Protein AF-A0A928J6I0-F1 (afdb_monomer_lite)

Structure (mmCIF, N/CA/C/O backbone):
data_AF-A0A928J6I0-F1
#
_entry.id   AF-A0A928J6I0-F1
#
loop_
_atom_site.group_PDB
_atom_site.id
_atom_site.type_symbol
_atom_site.label_atom_id
_atom_site.label_alt_id
_atom_site.label_comp_id
_atom_site.label_asym_id
_atom_site.label_entity_id
_atom_site.label_seq_id
_atom_site.pdbx_PDB_ins_code
_atom_site.Cartn_x
_atom_site.Cartn_y
_atom_site.Cartn_z
_atom_site.occupancy
_atom_site.B_iso_or_equiv
_atom_site.auth_seq_id
_atom_site.auth_comp_id
_atom_site.auth_asym_id
_atom_site.auth_atom_id
_atom_site.pdbx_PDB_model_num
ATOM 1 N N . MET A 1 1 ? 17.537 -1.654 -5.945 1.00 69.94 1 MET A N 1
ATOM 2 C CA . MET A 1 1 ? 17.212 -0.900 -4.718 1.00 69.94 1 MET A CA 1
ATOM 3 C C . MET A 1 1 ? 15.700 -0.817 -4.625 1.00 69.94 1 MET A C 1
ATOM 5 O O . MET A 1 1 ? 15.089 -0.374 -5.593 1.00 69.94 1 MET A O 1
ATOM 9 N N . ALA A 1 2 ? 15.105 -1.333 -3.550 1.00 84.06 2 ALA A N 1
ATOM 10 C CA . ALA A 1 2 ? 13.672 -1.182 -3.313 1.00 84.06 2 ALA A CA 1
ATOM 11 C C . ALA A 1 2 ? 13.398 0.222 -2.756 1.00 84.06 2 ALA A C 1
ATOM 13 O O . ALA A 1 2 ? 14.225 0.759 -2.019 1.00 84.06 2 ALA A O 1
ATOM 14 N N . LYS A 1 3 ? 12.272 0.821 -3.138 1.00 89.81 3 LYS A N 1
ATOM 15 C CA . LYS A 1 3 ? 11.778 2.078 -2.577 1.00 89.81 3 LYS A CA 1
ATOM 16 C C . LYS A 1 3 ? 10.630 1.791 -1.622 1.00 89.81 3 LYS A C 1
ATOM 18 O O . LYS A 1 3 ? 9.838 0.889 -1.885 1.00 89.81 3 LYS A O 1
ATOM 23 N N . LYS A 1 4 ? 10.553 2.570 -0.546 1.00 93.12 4 LYS A N 1
ATOM 24 C CA . LYS A 1 4 ? 9.495 2.494 0.456 1.00 93.12 4 LYS A CA 1
ATOM 25 C C . LYS A 1 4 ? 8.659 3.771 0.409 1.00 93.12 4 LYS A C 1
ATOM 27 O O . LYS A 1 4 ? 9.233 4.853 0.332 1.00 93.12 4 LYS A O 1
ATOM 32 N N . TYR A 1 5 ? 7.344 3.619 0.460 1.00 92.62 5 TYR A N 1
ATOM 33 C CA . TYR A 1 5 ? 6.352 4.687 0.507 1.00 92.62 5 TYR A CA 1
ATOM 34 C C . TYR A 1 5 ? 5.381 4.400 1.648 1.00 92.62 5 TYR A C 1
ATOM 36 O O . TYR A 1 5 ? 5.075 3.232 1.896 1.00 92.62 5 TYR A O 1
ATOM 44 N N . THR A 1 6 ? 4.905 5.443 2.320 1.00 94.25 6 THR A N 1
ATOM 45 C CA . THR A 1 6 ? 3.980 5.314 3.448 1.00 94.25 6 THR A CA 1
ATOM 46 C C . THR A 1 6 ? 2.832 6.299 3.277 1.00 94.25 6 THR A C 1
ATOM 48 O O . THR A 1 6 ? 3.056 7.449 2.908 1.00 94.25 6 THR A O 1
ATOM 51 N N . TRP A 1 7 ? 1.616 5.860 3.571 1.00 93.94 7 TRP A N 1
ATOM 52 C CA . TRP A 1 7 ? 0.422 6.694 3.636 1.00 93.94 7 TRP A CA 1
ATOM 53 C C . TRP A 1 7 ? -0.278 6.465 4.967 1.00 93.94 7 TRP A C 1
ATOM 55 O O . TRP A 1 7 ? -0.320 5.341 5.470 1.00 93.94 7 TRP A O 1
ATOM 65 N N . LYS A 1 8 ? -0.833 7.545 5.511 1.00 93.00 8 LYS A N 1
ATOM 66 C CA . LYS A 1 8 ? -1.797 7.497 6.606 1.00 93.00 8 LYS A CA 1
ATOM 67 C C . LYS A 1 8 ? -3.153 7.860 6.034 1.00 93.00 8 LYS A C 1
ATOM 69 O O . LYS A 1 8 ? -3.270 8.894 5.380 1.00 93.00 8 LYS A O 1
ATOM 74 N N . ILE A 1 9 ? -4.125 6.985 6.229 1.00 90.88 9 ILE A N 1
ATOM 75 C CA . ILE A 1 9 ? -5.468 7.117 5.676 1.00 90.88 9 ILE A CA 1
ATOM 76 C C . ILE A 1 9 ? -6.435 7.095 6.848 1.00 90.88 9 ILE A C 1
ATOM 78 O O . ILE A 1 9 ? -6.294 6.261 7.736 1.00 90.88 9 ILE A O 1
ATOM 82 N N . THR A 1 10 ? -7.378 8.027 6.867 1.00 89.88 10 THR A N 1
A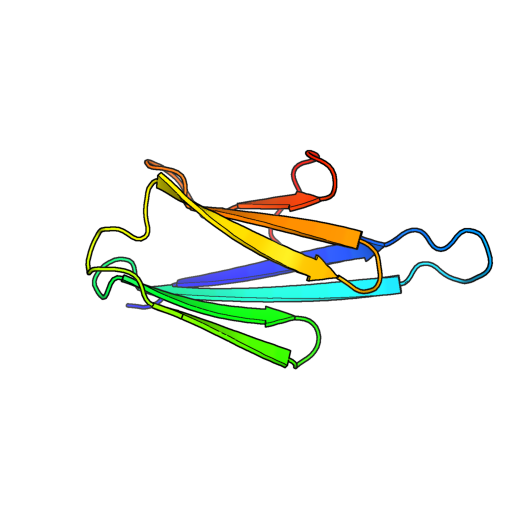TOM 83 C CA . THR A 1 10 ? -8.390 8.111 7.918 1.00 89.88 10 THR A CA 1
ATOM 84 C C . THR A 1 10 ? -9.732 7.741 7.312 1.00 89.88 10 THR A C 1
ATOM 86 O O . THR A 1 10 ? -10.260 8.508 6.512 1.00 89.88 10 THR A O 1
ATOM 89 N N . GLU A 1 11 ? -10.250 6.579 7.698 1.00 86.88 11 GLU A N 1
ATOM 90 C CA . GLU A 1 11 ? -11.586 6.114 7.332 1.00 86.88 11 GLU A CA 1
ATOM 91 C C . GLU A 1 11 ? -12.619 6.791 8.255 1.00 86.88 11 GLU A C 1
ATOM 93 O O . GLU A 1 11 ? -12.514 6.687 9.490 1.00 86.88 11 GLU A O 1
ATOM 98 N N . PRO A 1 12 ? -13.603 7.530 7.708 1.00 83.50 12 PRO A N 1
ATOM 99 C CA . PRO A 1 12 ? -14.665 8.123 8.506 1.00 83.50 12 PRO A CA 1
ATOM 100 C C . PRO A 1 12 ? -15.614 7.037 9.027 1.00 83.50 12 PRO A C 1
ATOM 102 O O . PRO A 1 12 ? -16.210 6.292 8.258 1.00 83.50 12 PRO A O 1
ATOM 105 N N . ASN A 1 13 ? -15.822 6.994 10.343 1.00 82.25 13 ASN A N 1
ATOM 106 C CA . ASN A 1 13 ? -16.797 6.102 10.965 1.00 82.25 13 ASN A CA 1
ATOM 107 C C . ASN A 1 13 ? -18.009 6.910 11.449 1.00 82.25 13 ASN A C 1
ATOM 109 O O . ASN A 1 13 ? -17.903 7.680 12.401 1.00 82.25 13 ASN A O 1
ATOM 113 N N . GLU A 1 14 ? -19.173 6.737 10.814 1.00 77.69 14 GLU A N 1
ATOM 114 C CA . GLU A 1 14 ? -20.382 7.521 11.127 1.00 77.69 14 GLU A CA 1
ATOM 115 C C . GLU A 1 14 ? -20.907 7.314 12.560 1.00 77.69 14 GLU A C 1
ATOM 117 O O . GLU A 1 14 ? -21.659 8.148 13.065 1.00 77.69 14 GLU A O 1
ATOM 122 N N . ASN A 1 15 ? -20.522 6.222 13.230 1.00 79.81 15 ASN A N 1
ATOM 123 C CA . ASN A 1 15 ? -21.041 5.850 14.549 1.00 79.81 15 ASN A CA 1
ATOM 124 C C . ASN A 1 15 ? -19.959 5.747 15.638 1.00 79.81 15 ASN A C 1
ATOM 126 O O . ASN A 1 15 ? -20.274 5.368 16.769 1.00 79.81 15 ASN A O 1
ATOM 130 N N . ALA A 1 16 ? -18.699 6.063 15.327 1.00 82.38 16 ALA A N 1
ATOM 131 C CA . ALA A 1 16 ? -17.585 5.962 16.267 1.00 82.38 16 ALA A CA 1
ATOM 132 C C . ALA A 1 16 ? -16.458 6.956 15.939 1.00 82.38 16 ALA A C 1
ATOM 134 O O . ALA A 1 16 ? -16.623 7.881 15.148 1.00 82.38 16 ALA A O 1
ATOM 135 N N . GLU A 1 17 ? -15.307 6.787 16.588 1.00 87.50 17 GLU A N 1
ATOM 136 C CA . GLU A 1 17 ? -14.104 7.537 16.235 1.00 87.50 17 GLU A CA 1
ATOM 137 C C . GLU A 1 17 ? -13.595 7.118 14.841 1.00 87.50 17 GLU A C 1
ATOM 139 O O . GLU A 1 17 ? -13.721 5.942 14.481 1.00 87.50 17 GLU A O 1
ATOM 144 N N . PRO A 1 18 ? -13.024 8.053 14.055 1.00 87.88 18 PRO A N 1
ATOM 145 C CA . PRO A 1 18 ? -12.398 7.728 12.779 1.00 87.88 18 PRO A CA 1
ATOM 146 C C . PRO A 1 18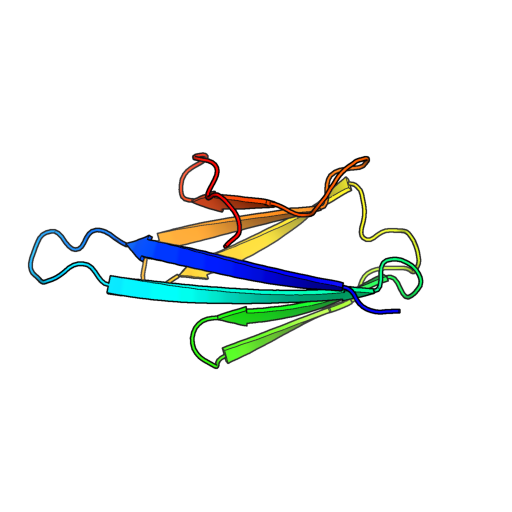 ? -11.322 6.656 12.947 1.00 87.88 18 PRO A C 1
ATOM 148 O O . PRO A 1 18 ? -10.570 6.668 13.925 1.00 87.88 18 PRO A O 1
ATOM 151 N N . ILE A 1 19 ? -11.230 5.751 11.979 1.00 89.69 19 ILE A N 1
ATOM 152 C CA . ILE A 1 19 ? -10.259 4.659 12.008 1.00 89.69 19 ILE A CA 1
ATOM 153 C C . ILE A 1 19 ? -9.023 5.103 11.223 1.00 89.69 19 ILE A C 1
ATOM 155 O O . ILE A 1 19 ? -9.118 5.541 10.078 1.00 89.69 19 ILE A O 1
ATOM 159 N N . GLU A 1 20 ? -7.844 5.028 11.841 1.00 91.12 20 GLU A N 1
ATOM 160 C CA . GLU A 1 20 ? -6.581 5.319 11.161 1.00 91.12 20 GLU A CA 1
ATOM 161 C C . GLU A 1 20 ? -5.957 4.039 10.600 1.00 91.12 20 GLU A C 1
ATOM 163 O O . GLU A 1 20 ? -5.657 3.105 11.342 1.00 91.12 20 GLU A O 1
ATOM 168 N N . HIS A 1 21 ? -5.679 4.054 9.300 1.00 91.38 21 HIS A N 1
ATOM 169 C CA . HIS A 1 21 ? -4.980 3.003 8.576 1.00 91.38 21 HIS A CA 1
ATOM 170 C C . HIS A 1 21 ? -3.578 3.461 8.167 1.00 91.38 21 HIS A C 1
ATOM 172 O O . HIS A 1 21 ? -3.377 4.569 7.652 1.00 91.38 21 HIS A O 1
ATOM 178 N N . THR A 1 22 ? -2.587 2.589 8.343 1.00 93.50 22 THR A N 1
ATOM 179 C CA . THR A 1 22 ? -1.218 2.802 7.859 1.00 93.50 22 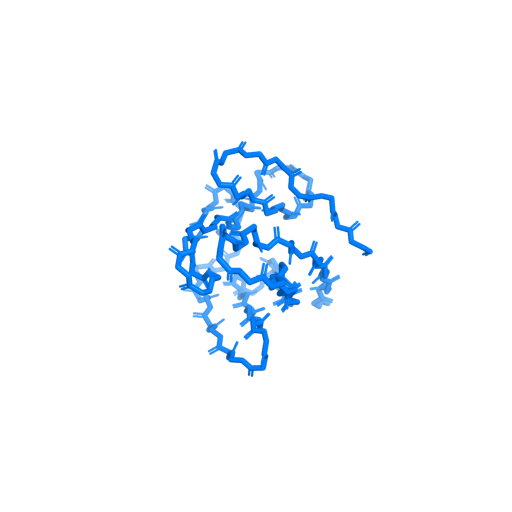THR A CA 1
ATOM 180 C C . THR A 1 22 ? -0.922 1.870 6.693 1.00 93.50 22 THR A C 1
ATOM 182 O O . THR A 1 22 ? -0.795 0.658 6.862 1.00 93.50 22 THR A O 1
ATOM 185 N N . VAL A 1 23 ? -0.720 2.451 5.508 1.00 92.81 23 VAL A N 1
ATOM 186 C CA . VAL A 1 23 ? -0.351 1.715 4.294 1.00 92.81 23 VAL A CA 1
ATOM 187 C C . VAL A 1 23 ? 1.119 1.937 3.993 1.00 92.81 23 VAL A C 1
ATOM 189 O O . VAL A 1 23 ? 1.566 3.059 3.773 1.00 92.81 23 VAL A O 1
ATOM 192 N N . THR A 1 24 ? 1.881 0.855 3.926 1.00 93.94 24 THR A N 1
ATOM 193 C CA . THR A 1 24 ? 3.286 0.866 3.531 1.00 9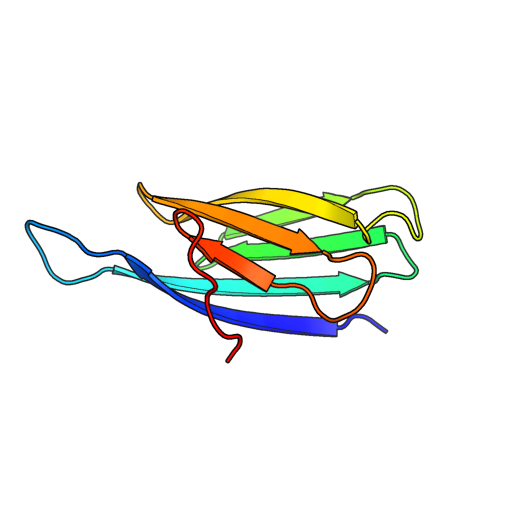3.94 24 THR A CA 1
ATOM 194 C C . THR A 1 24 ? 3.466 0.087 2.236 1.00 93.94 24 THR A C 1
ATOM 196 O O . THR A 1 24 ? 3.178 -1.101 2.177 1.00 93.94 24 THR A O 1
ATOM 199 N N . LEU A 1 25 ? 4.024 0.718 1.207 1.00 92.81 25 LEU A N 1
ATOM 200 C CA . LEU A 1 25 ? 4.443 0.045 -0.020 1.00 92.81 25 LEU A CA 1
ATOM 201 C C . LEU A 1 25 ? 5.963 -0.066 -0.050 1.00 92.81 25 LEU A C 1
ATOM 203 O O . LEU A 1 25 ? 6.664 0.941 -0.036 1.00 92.81 25 LEU A O 1
ATOM 207 N N . THR A 1 26 ? 6.475 -1.278 -0.220 1.00 92.38 26 THR A N 1
ATOM 208 C CA . THR A 1 26 ? 7.872 -1.522 -0.584 1.00 92.38 26 THR A CA 1
ATOM 209 C C . THR A 1 26 ? 7.925 -2.090 -1.993 1.00 92.38 26 THR A C 1
ATOM 211 O O . THR A 1 26 ? 7.488 -3.210 -2.228 1.00 92.38 26 THR A O 1
ATOM 214 N N . CYS A 1 27 ? 8.461 -1.346 -2.959 1.00 89.00 27 CYS A N 1
ATOM 215 C CA . CYS A 1 27 ? 8.475 -1.774 -4.356 1.00 89.00 27 CYS A CA 1
ATOM 216 C C . CYS A 1 27 ? 9.868 -1.760 -4.985 1.00 89.00 27 CYS A C 1
ATOM 218 O O . CYS A 1 27 ? 10.717 -0.907 -4.729 1.00 89.00 27 CYS A O 1
ATOM 220 N N . SER A 1 28 ? 10.096 -2.726 -5.867 1.00 87.56 28 SER A N 1
ATOM 221 C CA . SER A 1 28 ? 11.284 -2.847 -6.696 1.00 87.56 28 SER A CA 1
ATOM 222 C C . SER A 1 28 ? 10.851 -2.923 -8.156 1.00 87.56 28 SER A C 1
ATOM 224 O O . SER A 1 28 ? 10.516 -3.983 -8.688 1.00 87.56 28 SER A O 1
ATOM 226 N N . PHE A 1 29 ? 10.881 -1.768 -8.825 1.00 78.31 29 PHE A N 1
ATOM 227 C CA . PHE A 1 29 ? 10.488 -1.639 -10.232 1.00 78.31 29 PHE A CA 1
ATOM 228 C C . PHE A 1 29 ? 11.315 -2.523 -11.172 1.00 78.31 29 PHE A C 1
ATOM 230 O O . PHE A 1 29 ? 10.791 -3.022 -12.164 1.00 78.31 29 PHE A O 1
ATOM 237 N N . ILE A 1 30 ? 12.594 -2.737 -10.847 1.00 81.00 30 ILE A N 1
ATOM 238 C CA . ILE A 1 30 ? 13.510 -3.560 -11.649 1.00 81.00 30 ILE A CA 1
ATOM 239 C C . ILE A 1 30 ? 13.066 -5.026 -11.623 1.00 81.00 30 ILE A C 1
ATOM 241 O O . ILE A 1 30 ? 13.053 -5.687 -12.655 1.00 81.00 30 ILE A O 1
ATOM 245 N N . SER A 1 31 ? 12.663 -5.531 -10.454 1.00 83.06 31 SER A N 1
ATOM 246 C CA . SER A 1 31 ? 12.225 -6.922 -10.308 1.00 83.06 31 SER A CA 1
ATOM 247 C C . SER A 1 31 ? 10.735 -7.124 -10.582 1.00 83.06 31 SER A C 1
ATOM 249 O O . SER A 1 31 ? 10.301 -8.266 -10.633 1.00 83.06 31 SER A O 1
ATOM 251 N N . GLY A 1 32 ? 9.950 -6.049 -10.732 1.00 82.88 32 GLY A N 1
ATOM 252 C CA . GLY A 1 32 ? 8.493 -6.139 -10.881 1.00 82.88 32 GLY A CA 1
ATOM 253 C C . GLY A 1 32 ? 7.785 -6.636 -9.618 1.00 82.88 32 GLY A C 1
ATOM 254 O O . GLY A 1 32 ? 6.740 -7.266 -9.716 1.00 82.88 32 GLY A O 1
ATOM 255 N N . LYS A 1 33 ? 8.366 -6.384 -8.438 1.00 86.44 33 LYS A N 1
ATOM 256 C CA . LYS A 1 33 ? 7.802 -6.819 -7.152 1.00 86.44 33 LYS A CA 1
ATOM 257 C C . LYS A 1 33 ? 7.352 -5.623 -6.331 1.00 86.44 33 LYS A C 1
ATOM 259 O O . LYS A 1 33 ? 8.077 -4.625 -6.267 1.00 86.44 33 LYS A O 1
ATOM 264 N N . ALA A 1 34 ? 6.209 -5.743 -5.680 1.00 89.62 34 ALA A N 1
ATOM 265 C CA . ALA A 1 34 ? 5.705 -4.804 -4.696 1.00 89.62 34 ALA A CA 1
ATOM 266 C C . ALA A 1 34 ? 5.138 -5.579 -3.506 1.00 89.62 34 ALA A C 1
ATOM 268 O O . ALA A 1 34 ? 4.420 -6.548 -3.688 1.00 89.62 34 ALA A O 1
ATOM 269 N N . LEU A 1 35 ? 5.471 -5.144 -2.301 1.00 91.81 35 LEU A N 1
ATOM 270 C CA . LEU A 1 35 ? 4.900 -5.631 -1.057 1.00 91.81 35 LEU A CA 1
ATOM 271 C C . LEU A 1 35 ? 4.089 -4.489 -0.457 1.00 91.81 35 LEU A C 1
ATOM 273 O O . LEU A 1 35 ? 4.639 -3.406 -0.241 1.00 91.81 35 LEU A O 1
ATOM 277 N N . ILE A 1 36 ? 2.805 -4.720 -0.220 1.00 91.12 36 ILE A N 1
ATOM 278 C CA . ILE A 1 36 ? 1.935 -3.786 0.490 1.00 91.12 36 ILE A CA 1
ATOM 279 C C . ILE A 1 36 ? 1.734 -4.327 1.898 1.00 91.12 36 ILE A C 1
ATOM 281 O O . ILE A 1 36 ? 1.404 -5.494 2.056 1.00 91.12 36 ILE A O 1
ATOM 285 N N . ASN A 1 37 ? 1.930 -3.487 2.905 1.00 92.88 37 ASN A N 1
ATOM 286 C CA . ASN A 1 37 ? 1.552 -3.766 4.280 1.00 92.88 37 ASN A CA 1
ATOM 287 C C . ASN A 1 37 ? 0.452 -2.779 4.694 1.00 92.88 37 ASN A C 1
ATOM 289 O O . ASN A 1 37 ? 0.635 -1.573 4.512 1.00 92.88 37 ASN A O 1
ATOM 293 N N . ILE A 1 38 ? -0.672 -3.287 5.192 1.00 91.50 38 ILE A N 1
ATOM 294 C CA . ILE A 1 38 ? -1.829 -2.511 5.653 1.00 91.50 38 ILE A CA 1
ATOM 295 C C . ILE A 1 38 ? -2.082 -2.925 7.097 1.00 91.50 38 ILE A C 1
ATOM 297 O O . ILE A 1 38 ? -2.424 -4.075 7.338 1.00 91.50 38 ILE A O 1
ATOM 301 N N . ASP A 1 39 ? -1.851 -2.024 8.049 1.00 90.81 39 ASP A N 1
ATOM 302 C CA . ASP A 1 39 ? -2.063 -2.268 9.490 1.00 90.81 39 ASP A CA 1
ATOM 303 C C . ASP A 1 39 ? -1.400 -3.541 10.050 1.00 90.81 39 ASP A C 1
ATOM 305 O O . ASP A 1 39 ? -1.819 -4.092 11.065 1.00 90.81 39 ASP A O 1
ATOM 309 N N . GLY A 1 40 ? -0.316 -3.994 9.415 1.00 88.94 40 GLY A N 1
ATOM 310 C CA . GLY A 1 40 ? 0.394 -5.220 9.773 1.00 88.94 40 GLY A CA 1
ATOM 311 C C . GLY A 1 40 ? 0.140 -6.396 8.828 1.00 88.94 40 GLY A C 1
ATOM 312 O O . GLY A 1 40 ? 0.998 -7.275 8.762 1.00 88.94 40 GLY A O 1
ATOM 313 N N . ASP A 1 41 ? -0.939 -6.389 8.045 1.00 89.88 41 ASP A N 1
ATOM 314 C CA . ASP A 1 41 ? -1.236 -7.426 7.055 1.00 89.88 41 ASP A CA 1
ATOM 315 C C . ASP A 1 41 ? -0.442 -7.218 5.763 1.00 89.88 41 ASP A C 1
ATOM 317 O O . ASP A 1 41 ? -0.446 -6.136 5.174 1.00 89.88 41 ASP A O 1
ATOM 321 N N . GLU A 1 42 ? 0.235 -8.268 5.298 1.00 91.31 42 GLU A N 1
ATOM 322 C CA . GLU A 1 42 ? 1.128 -8.219 4.139 1.00 91.31 42 GLU A CA 1
ATOM 323 C C . GLU A 1 42 ? 0.511 -8.845 2.881 1.00 91.31 42 GLU A C 1
ATOM 325 O O . GLU A 1 42 ? 0.014 -9.970 2.888 1.00 91.31 42 GLU A O 1
ATOM 330 N N . TYR A 1 43 ? 0.637 -8.134 1.760 1.00 87.75 43 TYR A N 1
ATOM 331 C CA . TYR A 1 43 ? 0.139 -8.519 0.444 1.00 87.75 43 TYR A CA 1
ATOM 332 C C . TYR A 1 43 ? 1.266 -8.411 -0.594 1.00 87.75 43 TYR A C 1
ATOM 334 O O . TYR A 1 43 ? 1.786 -7.322 -0.857 1.00 87.75 43 TYR A O 1
ATOM 342 N N . ASP A 1 44 ? 1.651 -9.534 -1.209 1.00 87.94 44 ASP A N 1
ATOM 343 C CA . ASP A 1 44 ? 2.632 -9.555 -2.305 1.00 87.94 44 ASP A CA 1
ATOM 344 C C . ASP A 1 44 ? 1.936 -9.314 -3.648 1.00 87.94 44 ASP A C 1
ATOM 346 O O . ASP A 1 44 ? 0.993 -10.008 -4.033 1.00 87.94 44 ASP A O 1
ATOM 350 N N . ILE A 1 45 ? 2.444 -8.333 -4.380 1.00 81.56 45 ILE A N 1
ATOM 351 C CA . ILE A 1 45 ? 2.117 -8.076 -5.771 1.00 81.56 45 ILE A CA 1
ATOM 352 C C . ILE A 1 45 ? 3.357 -8.403 -6.591 1.00 81.56 45 ILE A C 1
ATOM 354 O O . ILE A 1 45 ? 4.295 -7.606 -6.728 1.00 81.56 45 ILE A O 1
ATOM 358 N N . SER A 1 46 ? 3.322 -9.576 -7.207 1.00 77.69 46 SER A N 1
ATOM 359 C CA . SER A 1 46 ? 4.286 -9.962 -8.225 1.00 77.69 46 SER A CA 1
ATOM 360 C C . SER A 1 46 ? 3.694 -9.767 -9.607 1.00 77.69 46 SER A C 1
ATOM 362 O O . SER A 1 46 ? 2.752 -10.447 -10.010 1.00 77.69 46 SER A O 1
ATOM 364 N N . VAL A 1 47 ? 4.304 -8.865 -10.369 1.00 74.31 47 VAL A N 1
ATOM 365 C CA . VAL A 1 47 ? 4.064 -8.722 -11.804 1.00 74.31 47 VAL A CA 1
ATOM 366 C C . VAL A 1 47 ? 5.328 -9.086 -12.576 1.00 74.31 47 VAL A C 1
ATOM 368 O O . VAL A 1 47 ? 6.387 -9.362 -12.011 1.00 74.31 47 VAL A O 1
ATOM 371 N N . LYS A 1 48 ? 5.241 -9.082 -13.909 1.00 74.88 48 LYS A N 1
ATOM 372 C CA . LYS A 1 48 ? 6.433 -9.255 -14.741 1.00 74.88 48 LYS A CA 1
ATOM 373 C C . LYS A 1 48 ? 7.465 -8.154 -14.430 1.00 74.88 48 LYS A C 1
ATOM 375 O O . LYS A 1 48 ? 7.079 -7.003 -14.190 1.00 74.88 48 LYS A O 1
ATOM 380 N N . PRO A 1 49 ? 8.773 -8.458 -14.490 1.00 70.94 49 PRO A N 1
ATOM 381 C CA . PRO A 1 49 ? 9.820 -7.448 -14.369 1.00 70.94 49 PRO A CA 1
ATOM 382 C C . PRO A 1 49 ? 9.550 -6.242 -15.276 1.00 70.94 49 PRO A C 1
ATOM 384 O O . PRO A 1 49 ? 9.024 -6.395 -16.381 1.00 70.94 49 PRO A O 1
ATOM 387 N N . PHE A 1 50 ? 9.857 -5.037 -14.789 1.00 72.12 50 PHE A N 1
ATOM 388 C CA . PHE A 1 50 ? 9.603 -3.756 -15.470 1.00 72.12 50 PHE A CA 1
ATOM 389 C C . PHE A 1 50 ? 8.130 -3.432 -15.792 1.00 72.12 50 PHE A C 1
ATOM 391 O O . PHE A 1 50 ? 7.856 -2.366 -16.338 1.00 72.12 50 PHE A O 1
ATOM 398 N N . SER A 1 51 ? 7.176 -4.294 -15.419 1.00 79.69 51 SER A N 1
ATOM 399 C CA . SER A 1 51 ? 5.747 -4.130 -15.740 1.00 79.69 51 SER A CA 1
ATOM 400 C C . SER A 1 51 ? 4.920 -3.561 -14.590 1.00 79.69 51 SER A C 1
ATOM 402 O O . SER A 1 51 ? 3.733 -3.333 -14.761 1.00 79.69 51 SER A O 1
ATOM 404 N N . LEU A 1 52 ? 5.539 -3.289 -13.435 1.00 82.75 52 LEU A N 1
ATOM 405 C CA . LEU A 1 52 ? 4.867 -2.649 -12.298 1.00 82.75 52 LEU A CA 1
ATOM 406 C C . LEU A 1 52 ? 4.401 -1.227 -12.631 1.00 82.75 52 LEU A C 1
ATOM 408 O O . LEU A 1 52 ? 3.587 -0.672 -11.924 1.00 82.75 52 LEU A O 1
ATOM 412 N N . ARG A 1 53 ? 4.920 -0.594 -13.685 1.00 86.25 53 ARG A N 1
ATOM 413 C CA . ARG A 1 53 ? 4.467 0.734 -14.108 1.00 86.25 53 ARG A CA 1
ATOM 414 C C . ARG A 1 53 ? 3.285 0.630 -15.064 1.00 86.25 53 ARG A C 1
ATOM 416 O O . ARG A 1 53 ? 3.320 -0.129 -16.024 1.00 86.25 53 ARG A O 1
ATOM 423 N N . GLY A 1 54 ? 2.296 1.491 -14.865 1.00 86.06 54 GLY A N 1
ATOM 424 C CA . GLY A 1 54 ? 1.025 1.484 -15.582 1.00 86.06 54 GLY A CA 1
ATOM 425 C C . GLY A 1 54 ? 0.003 0.490 -15.029 1.00 86.06 54 GLY A C 1
ATOM 426 O O . GLY A 1 54 ? -1.007 0.276 -15.691 1.00 86.06 54 GLY A O 1
ATOM 427 N N . THR A 1 55 ? 0.257 -0.111 -13.864 1.00 87.69 55 THR A N 1
ATOM 428 C CA . THR A 1 55 ? -0.674 -1.022 -13.186 1.00 87.69 55 THR A CA 1
ATOM 429 C C . THR A 1 55 ? -1.319 -0.349 -11.984 1.00 87.69 55 THR A C 1
ATOM 431 O O . THR A 1 55 ? -0.782 0.609 -11.426 1.00 87.69 55 THR A O 1
ATOM 434 N N . SER A 1 56 ? -2.448 -0.891 -11.553 1.00 90.00 56 SER A N 1
ATOM 435 C CA . SER A 1 56 ? -3.095 -0.542 -10.296 1.00 90.00 56 SER A CA 1
ATOM 436 C C . SER A 1 56 ? -3.444 -1.811 -9.530 1.00 90.00 56 SER A C 1
ATOM 438 O O . SER A 1 56 ? -3.622 -2.873 -10.130 1.00 90.00 56 SER A O 1
ATOM 440 N N . GLN A 1 57 ? -3.510 -1.708 -8.208 1.00 88.94 57 GLN A N 1
ATOM 441 C CA . GLN A 1 57 ? -3.984 -2.781 -7.350 1.00 88.94 57 GLN A CA 1
ATOM 442 C C . GLN A 1 57 ? -5.032 -2.229 -6.394 1.00 88.94 57 GLN A C 1
ATOM 444 O O . GLN A 1 57 ? -4.792 -1.240 -5.707 1.00 88.94 57 GLN A O 1
ATOM 449 N N . VAL A 1 58 ? -6.182 -2.895 -6.357 1.00 90.56 58 VAL A N 1
ATOM 450 C CA . VAL A 1 58 ? -7.247 -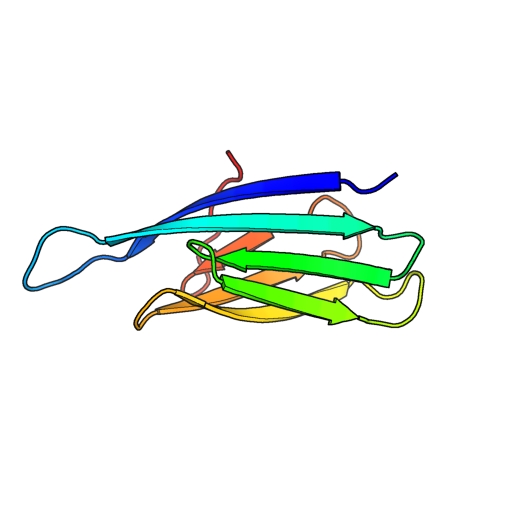2.614 -5.393 1.00 90.56 58 VAL A CA 1
ATOM 451 C C . VAL A 1 58 ? -6.964 -3.391 -4.111 1.00 90.56 58 VAL A C 1
ATOM 453 O O . VAL A 1 58 ? -6.569 -4.560 -4.175 1.00 90.56 58 VAL A O 1
ATOM 456 N N . PHE A 1 59 ? -7.172 -2.750 -2.971 1.00 87.94 59 PHE A N 1
ATOM 457 C CA . PHE A 1 59 ? -7.109 -3.336 -1.637 1.00 87.94 59 PHE A CA 1
ATOM 458 C C . PHE A 1 59 ? -8.222 -2.750 -0.760 1.00 87.94 59 PHE A C 1
ATOM 460 O O . PHE A 1 59 ? -8.912 -1.814 -1.168 1.00 87.94 59 PHE A O 1
ATOM 467 N N . ARG A 1 60 ? -8.433 -3.334 0.420 1.00 87.12 60 ARG A N 1
ATOM 468 C CA . ARG A 1 60 ? -9.403 -2.833 1.397 1.00 87.12 60 ARG A CA 1
ATOM 469 C C . ARG A 1 60 ? -8.695 -2.219 2.593 1.00 87.12 60 ARG A C 1
ATOM 471 O O . ARG A 1 60 ? -7.654 -2.723 3.009 1.00 87.12 60 ARG A O 1
ATOM 478 N N . LEU A 1 61 ? -9.287 -1.154 3.105 1.00 85.94 61 LEU A N 1
ATOM 479 C CA . LEU A 1 61 ? -8.995 -0.509 4.376 1.00 85.94 61 LEU A CA 1
ATOM 480 C C . LEU A 1 61 ? -10.282 -0.665 5.167 1.00 85.94 61 LEU A C 1
ATOM 482 O O . LEU A 1 61 ? -11.267 -0.090 4.743 1.00 85.94 61 LEU A O 1
ATOM 486 N N . GLY A 1 62 ? -10.339 -1.560 6.155 1.00 83.31 62 GLY A N 1
ATOM 487 C CA . GLY A 1 62 ? -11.608 -1.833 6.841 1.00 83.31 62 GLY A CA 1
ATOM 488 C C . GLY A 1 62 ? -12.757 -2.154 5.868 1.00 83.31 62 GLY A C 1
ATOM 489 O O . GLY A 1 62 ? -12.733 -3.186 5.179 1.00 83.31 62 GLY A O 1
ATOM 490 N N . GLU A 1 63 ? -13.751 -1.263 5.819 1.00 83.00 63 GLU A N 1
ATOM 491 C CA . GLU A 1 63 ? -14.897 -1.337 4.904 1.00 83.00 63 GLU A CA 1
ATOM 492 C C . GLU A 1 63 ? -14.699 -0.528 3.605 1.00 83.00 63 GLU A C 1
ATOM 494 O O . GLU A 1 63 ? -15.362 -0.810 2.599 1.00 83.00 63 GLU A O 1
ATOM 499 N N . GLU A 1 64 ? -13.744 0.405 3.575 1.00 85.88 64 GLU A N 1
ATOM 500 C CA . GLU A 1 64 ? -13.411 1.221 2.410 1.00 85.88 64 GLU A CA 1
ATOM 501 C C . GLU A 1 64 ? -12.545 0.482 1.376 1.00 85.88 64 GLU A C 1
ATOM 503 O O . GLU A 1 64 ? -11.670 -0.345 1.663 1.00 85.88 64 GLU A O 1
ATOM 508 N N . ALA A 1 65 ? -12.771 0.809 0.102 1.00 89.62 65 ALA A N 1
ATOM 509 C CA . ALA A 1 65 ? -11.938 0.346 -0.997 1.00 89.62 65 ALA A CA 1
ATOM 510 C C . ALA A 1 65 ? -10.900 1.410 -1.365 1.00 89.62 65 ALA A C 1
ATOM 512 O O . ALA A 1 65 ? -11.227 2.572 -1.610 1.00 89.62 65 ALA A O 1
ATOM 513 N N . ALA A 1 66 ? -9.650 0.980 -1.503 1.00 91.25 66 ALA A N 1
ATOM 514 C CA . ALA A 1 66 ? -8.546 1.829 -1.911 1.00 91.25 66 ALA A CA 1
ATOM 515 C C . ALA A 1 66 ? -7.786 1.221 -3.091 1.00 91.25 66 ALA A C 1
ATOM 517 O O . ALA A 1 66 ? -7.800 0.013 -3.342 1.00 91.25 66 ALA A O 1
ATOM 518 N N . VAL A 1 67 ? -7.114 2.080 -3.848 1.00 92.81 67 VAL A N 1
ATOM 519 C CA . VAL A 1 67 ? -6.354 1.704 -5.036 1.00 92.81 67 VAL A CA 1
ATOM 520 C C . VAL A 1 67 ? -4.953 2.259 -4.920 1.00 92.81 67 VAL A C 1
ATOM 522 O O . VAL A 1 67 ? -4.771 3.463 -4.776 1.00 92.81 67 VAL A O 1
ATOM 525 N N . ILE A 1 68 ? -3.947 1.399 -5.052 1.00 91.62 68 ILE A N 1
ATOM 526 C CA . ILE A 1 68 ? -2.584 1.854 -5.290 1.00 91.62 68 ILE A CA 1
ATOM 527 C C . ILE A 1 68 ? -2.339 1.866 -6.789 1.00 91.62 68 ILE A C 1
ATOM 529 O O . ILE A 1 68 ? -2.465 0.855 -7.481 1.00 91.62 68 ILE A O 1
ATOM 533 N N . GLU A 1 69 ? -2.002 3.030 -7.313 1.00 92.00 69 GLU A N 1
ATOM 534 C CA . GLU A 1 69 ? -1.624 3.200 -8.701 1.00 92.00 69 GLU A CA 1
ATOM 535 C C . GLU A 1 69 ? -0.118 3.332 -8.816 1.00 92.00 69 GLU A C 1
ATOM 537 O O . GLU A 1 69 ? 0.528 4.125 -8.129 1.00 92.00 69 GLU A O 1
ATOM 542 N N . PHE A 1 70 ? 0.438 2.596 -9.765 1.00 90.50 70 PHE A N 1
ATOM 543 C CA . PHE A 1 70 ? 1.818 2.722 -10.179 1.00 90.50 70 PHE A CA 1
ATOM 544 C C . PHE A 1 70 ? 1.830 3.427 -11.535 1.00 90.50 70 PHE A C 1
ATOM 546 O O . PHE A 1 70 ? 1.708 2.774 -12.571 1.00 90.50 70 PHE A O 1
ATOM 553 N N . PRO A 1 71 ? 1.948 4.760 -11.598 1.00 89.62 71 PRO A N 1
ATOM 554 C CA . PRO A 1 71 ? 1.863 5.468 -12.866 1.00 89.62 71 PRO A CA 1
ATOM 555 C C . PRO A 1 71 ? 3.038 5.116 -13.792 1.00 89.62 71 PRO A C 1
ATOM 557 O O . PRO A 1 71 ? 4.128 4.730 -13.362 1.00 89.62 71 PRO A O 1
ATOM 560 N N . LYS A 1 72 ? 2.848 5.297 -15.109 1.00 88.12 72 LYS A N 1
ATOM 561 C CA . LYS A 1 72 ? 3.921 5.095 -16.109 1.00 88.12 72 LYS A CA 1
ATOM 562 C C . LYS A 1 72 ? 5.150 5.972 -15.824 1.00 88.12 72 LYS A C 1
ATOM 564 O O . LYS A 1 72 ? 6.290 5.584 -16.099 1.00 88.12 72 LYS A O 1
ATOM 569 N N . LYS A 1 73 ? 4.926 7.147 -15.233 1.00 86.88 73 LYS A N 1
ATOM 570 C CA . LYS A 1 73 ? 5.949 8.100 -14.802 1.00 86.88 73 LYS A CA 1
ATOM 571 C C . LYS A 1 73 ? 5.570 8.665 -13.435 1.00 86.88 73 LYS A C 1
ATOM 573 O O . LYS A 1 73 ? 4.409 8.984 -13.222 1.00 86.88 73 LYS A O 1
ATOM 578 N N . GLY A 1 74 ? 6.562 8.835 -12.565 1.00 86.69 74 GLY A N 1
ATOM 579 C CA . GLY A 1 74 ? 6.368 9.350 -11.211 1.00 86.69 74 GLY A CA 1
ATOM 580 C C . GLY A 1 74 ? 6.434 8.255 -10.155 1.00 86.69 74 GLY A C 1
ATOM 581 O O . GLY A 1 74 ? 6.968 7.169 -10.404 1.00 86.69 74 GLY A O 1
ATOM 582 N N . GLU A 1 75 ? 5.937 8.594 -8.974 1.00 90.00 75 GLU A N 1
ATOM 583 C CA . GLU A 1 75 ? 5.902 7.723 -7.805 1.00 90.00 75 GLU A CA 1
ATOM 584 C C . GLU A 1 75 ? 4.527 7.056 -7.671 1.00 90.00 75 GLU A C 1
ATOM 586 O O . GLU A 1 75 ? 3.554 7.561 -8.239 1.00 90.00 75 GLU A O 1
ATOM 591 N N . PRO A 1 76 ? 4.436 5.906 -6.983 1.00 91.25 76 PRO A N 1
ATOM 592 C CA . PRO A 1 76 ? 3.157 5.289 -6.668 1.00 91.25 76 PRO A CA 1
ATOM 593 C C . PRO A 1 76 ? 2.274 6.239 -5.861 1.00 91.25 76 PRO A C 1
ATOM 595 O O . PRO A 1 76 ? 2.777 7.089 -5.128 1.00 91.25 76 PRO A O 1
ATOM 598 N N . ARG A 1 77 ? 0.961 6.075 -5.985 1.00 93.12 77 ARG A N 1
ATOM 599 C CA . ARG A 1 77 ? -0.028 6.894 -5.284 1.00 93.12 77 ARG A CA 1
ATOM 600 C C . ARG A 1 77 ? -1.191 6.047 -4.806 1.00 93.12 77 ARG A C 1
ATOM 602 O O . ARG A 1 77 ? -1.533 5.075 -5.473 1.00 93.12 77 ARG A O 1
ATOM 609 N N . VAL A 1 78 ? -1.793 6.432 -3.689 1.00 93.19 78 VAL A N 1
ATOM 610 C CA . VAL A 1 78 ? -2.999 5.789 -3.166 1.00 93.19 78 VAL A CA 1
ATOM 611 C C . VAL A 1 78 ? -4.199 6.681 -3.446 1.00 93.19 78 VAL A C 1
ATOM 613 O O . VAL A 1 78 ? -4.122 7.895 -3.257 1.00 93.19 78 VAL A O 1
ATOM 616 N N . LEU A 1 79 ? -5.282 6.073 -3.920 1.00 93.38 79 LEU A N 1
ATOM 617 C CA . LEU A 1 79 ? -6.583 6.702 -4.062 1.00 93.38 79 LEU A CA 1
ATOM 618 C C . LEU A 1 79 ? -7.598 5.981 -3.180 1.00 93.38 79 LEU A C 1
ATOM 620 O O . LEU A 1 79 ? -7.663 4.753 -3.220 1.00 93.38 79 LEU A O 1
ATOM 624 N N . VAL A 1 80 ? -8.396 6.735 -2.434 1.00 90.88 80 VAL A N 1
ATOM 625 C CA . VAL A 1 80 ? -9.515 6.235 -1.620 1.00 90.88 80 VAL A CA 1
ATOM 626 C C . VAL A 1 80 ? -10.764 6.912 -2.154 1.00 90.88 80 VAL A C 1
ATOM 628 O O . VAL A 1 80 ? -10.761 8.125 -2.329 1.00 90.88 80 VAL A O 1
ATOM 631 N N . GLU A 1 81 ? -11.752 6.126 -2.583 1.00 87.38 81 GLU A N 1
ATOM 632 C CA . GLU A 1 81 ? -12.953 6.636 -3.276 1.00 87.38 81 GLU A CA 1
ATOM 633 C C . GLU A 1 81 ? -12.674 7.569 -4.483 1.00 87.38 81 GLU A C 1
ATOM 635 O O . GLU A 1 81 ? -13.516 8.350 -4.917 1.00 87.38 81 GLU A O 1
ATOM 640 N N . GLY A 1 82 ? -11.482 7.467 -5.083 1.00 84.31 82 GLY A N 1
ATOM 641 C CA . GLY A 1 82 ? -11.041 8.325 -6.189 1.00 84.31 82 GLY A CA 1
ATOM 642 C C . GLY A 1 82 ? -10.308 9.604 -5.765 1.00 84.31 82 GLY A C 1
ATOM 643 O O . GLY A 1 82 ? -9.775 10.301 -6.631 1.00 84.31 82 GLY A O 1
ATOM 644 N N . GLU A 1 83 ? -10.199 9.881 -4.467 1.00 88.56 83 GLU A N 1
ATOM 645 C CA . GLU A 1 83 ? -9.418 10.990 -3.922 1.00 88.56 83 GLU A CA 1
ATOM 646 C C . GLU A 1 83 ? -7.968 10.583 -3.651 1.00 88.56 83 GLU A C 1
ATOM 648 O O . GLU A 1 83 ? -7.684 9.507 -3.131 1.00 88.56 83 GLU A O 1
ATOM 653 N N . LEU A 1 84 ? -7.023 11.451 -4.021 1.00 90.88 84 LEU A N 1
ATOM 654 C CA . LEU A 1 84 ? -5.592 11.201 -3.863 1.00 90.88 84 LEU A CA 1
ATOM 655 C C . LEU A 1 84 ? -5.157 11.403 -2.408 1.00 90.88 84 LEU A C 1
ATOM 657 O O . LEU A 1 84 ? -5.225 12.520 -1.897 1.00 90.88 84 LEU A O 1
ATOM 661 N N . ILE A 1 85 ? -4.574 10.369 -1.801 1.00 90.31 85 ILE A N 1
ATOM 662 C CA . ILE A 1 85 ? -3.967 10.481 -0.474 1.00 90.31 85 ILE A CA 1
ATOM 663 C C . ILE A 1 85 ? -2.485 10.867 -0.606 1.00 90.31 85 ILE A C 1
ATOM 665 O O . ILE A 1 85 ? -1.718 10.160 -1.277 1.00 90.31 85 ILE A O 1
ATOM 669 N N . PRO A 1 86 ? -2.040 11.971 0.024 1.00 82.06 86 PRO A N 1
ATOM 670 C CA . PRO A 1 86 ? -0.638 12.364 0.006 1.00 82.06 86 PRO A CA 1
ATOM 671 C C . PRO A 1 86 ? 0.221 11.345 0.762 1.00 82.06 86 PRO A C 1
ATOM 673 O O . PRO A 1 86 ? -0.148 10.865 1.833 1.00 82.06 86 PRO A O 1
ATOM 676 N N . SER A 1 87 ? 1.381 11.009 0.200 1.00 81.75 87 SER A N 1
ATOM 677 C CA . SER A 1 87 ? 2.375 10.195 0.905 1.00 81.75 87 SER A CA 1
ATOM 678 C C . SER A 1 87 ? 2.988 10.985 2.060 1.00 81.75 87 SER A C 1
ATOM 680 O O . SER A 1 87 ? 3.266 12.176 1.899 1.00 81.75 87 SER A O 1
ATOM 682 N N . ALA A 1 88 ? 3.219 10.303 3.180 1.00 75.94 88 ALA A N 1
ATOM 683 C CA . ALA A 1 88 ? 3.895 10.833 4.362 1.00 75.94 88 ALA A CA 1
ATOM 684 C C . ALA A 1 88 ? 5.426 10.797 4.233 1.00 75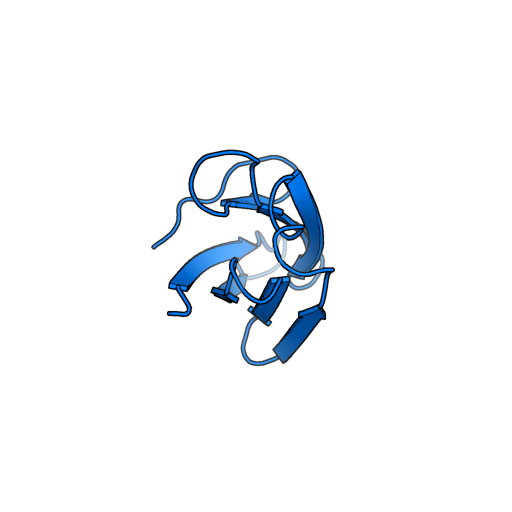.94 88 ALA A C 1
ATOM 686 O O . ALA A 1 88 ? 5.951 9.899 3.530 1.00 75.94 88 ALA A O 1
#

Sequence (88 aa):
MAKKYTWKITEPNENAEPIEHTVTLTCSFISGKALINIDGDEYDISVKPFSLRGTSQVFRLGEEAAVIEFPKKGEPRVLVEGELIPSA

Radius of gyration: 13.17 Å; chains: 1; bounding box: 38×22×32 Å

Foldseek 3Di:
DKDKWKFWDWADDPVDDTDIKIWMWTDDLQQQWIWIAIPRDIDIDHDHRNPLEPDKDWDDDPPWIKIWHRHNDDHIWIDTVNHTTDID

Secondary structure (DSSP, 8-state):
--EEEEEEEEE--TTSSPEEEEEEEEEETTTTEEEEEETTEEEEEE--TT-STTEEEEEEETTEEEEEEE-SSS--EEEETTEEEPP-

pLDDT: mean 87.13, std 5.63, range [69.94, 94.25]